Protein AF-A0A5B7H335-F1 (afdb_monomer_lite)

pLDDT: mean 86.19, std 13.03, range [35.25, 95.62]

Organism: Portunus trituberculatus (NCBI:txid210409)

Radius of gyration: 13.97 Å; chains: 1; bounding box: 34×32×34 Å

Secondary structure (DSSP, 8-state):
--S--PPPEEEE-SS-EEEEEEEEE---SSTTHHHHHHHHHHHHH-SHHHHHHHHHHHSSPEEEEEEEEETT--B-HHHHHHHHHTT-S--

Structure (mmCIF, N/CA/C/O backbone):
data_AF-A0A5B7H335-F1
#
_entry.id   AF-A0A5B7H335-F1
#
loop_
_atom_site.group_PDB
_atom_site.id
_atom_site.type_symbol
_atom_site.label_atom_id
_atom_site.label_alt_id
_atom_site.label_comp_id
_atom_site.label_asym_id
_atom_site.label_entity_id
_atom_site.label_seq_id
_atom_site.pdbx_PDB_ins_code
_atom_site.Cartn_x
_atom_site.Cartn_y
_atom_site.Cartn_z
_atom_site.occupancy
_atom_site.B_iso_or_equiv
_atom_site.auth_seq_id
_atom_site.auth_comp_id
_atom_site.auth_asym_id
_atom_site.auth_atom_id
_atom_site.pdbx_PDB_model_num
ATOM 1 N N . MET A 1 1 ? -14.042 10.138 -18.244 1.00 35.25 1 MET A N 1
ATOM 2 C CA . MET A 1 1 ? -13.928 8.778 -17.673 1.00 35.25 1 MET A CA 1
ATOM 3 C C . MET A 1 1 ? -12.448 8.457 -17.558 1.00 35.25 1 MET A C 1
ATOM 5 O O . MET A 1 1 ? -11.791 8.382 -18.585 1.00 35.25 1 MET A O 1
ATOM 9 N N . ALA A 1 2 ? -11.901 8.386 -16.345 1.00 40.00 2 ALA A N 1
ATOM 10 C CA . ALA A 1 2 ? -10.498 8.024 -16.149 1.00 40.00 2 ALA A CA 1
ATOM 11 C C . ALA A 1 2 ? -10.347 6.504 -16.301 1.00 40.00 2 ALA A C 1
ATOM 13 O O . ALA A 1 2 ? -11.112 5.747 -15.701 1.00 40.00 2 ALA A O 1
ATOM 14 N N . ALA A 1 3 ? -9.398 6.060 -17.124 1.00 39.34 3 ALA A N 1
ATOM 15 C CA . ALA A 1 3 ? -9.060 4.651 -17.250 1.00 39.34 3 ALA A CA 1
ATOM 16 C C . ALA A 1 3 ? -8.624 4.086 -15.883 1.00 39.34 3 ALA A C 1
ATOM 18 O O . ALA A 1 3 ? -7.652 4.551 -15.298 1.00 39.34 3 ALA A O 1
ATOM 19 N N . GLY A 1 4 ? -9.375 3.095 -15.388 1.00 46.84 4 GLY A N 1
ATOM 20 C CA . GLY A 1 4 ? -8.924 2.067 -14.446 1.00 46.84 4 GLY A CA 1
ATOM 21 C C . GLY A 1 4 ? -8.256 2.528 -13.147 1.00 46.84 4 GLY A C 1
ATOM 22 O O . GLY A 1 4 ? -7.124 2.130 -12.885 1.00 46.84 4 GLY A O 1
ATOM 23 N N . VAL A 1 5 ? -8.946 3.281 -12.283 1.00 54.31 5 VAL A N 1
ATOM 24 C CA . VAL A 1 5 ? -8.499 3.422 -10.883 1.00 54.31 5 VAL A CA 1
ATOM 25 C C . VAL A 1 5 ? -8.644 2.058 -10.200 1.00 54.31 5 VAL A C 1
ATOM 27 O O . VAL A 1 5 ? -9.741 1.667 -9.794 1.00 54.31 5 VAL A O 1
ATOM 30 N N . ARG A 1 6 ? -7.549 1.296 -10.110 1.00 65.75 6 ARG A N 1
ATOM 31 C CA . ARG A 1 6 ? -7.513 0.066 -9.313 1.00 65.75 6 ARG A CA 1
ATOM 32 C C . ARG A 1 6 ? -7.651 0.468 -7.848 1.00 65.75 6 ARG A C 1
ATOM 34 O O . ARG A 1 6 ? -6.835 1.231 -7.341 1.00 65.75 6 ARG A O 1
ATOM 41 N N . LYS A 1 7 ? -8.703 -0.010 -7.183 1.00 78.69 7 LYS A N 1
ATOM 42 C CA . LYS A 1 7 ? -8.875 0.218 -5.745 1.00 78.69 7 LYS A CA 1
ATOM 43 C C . LYS A 1 7 ? -7.828 -0.603 -4.984 1.00 78.69 7 LYS A C 1
ATOM 45 O O . LYS A 1 7 ? -7.678 -1.784 -5.310 1.00 78.69 7 LYS A O 1
ATOM 50 N N . PRO A 1 8 ? -7.125 -0.014 -4.004 1.00 88.31 8 PRO A N 1
ATOM 51 C CA . PRO A 1 8 ? -6.224 -0.771 -3.153 1.00 88.31 8 PRO A CA 1
ATOM 52 C C . PRO A 1 8 ? -7.030 -1.722 -2.261 1.00 88.31 8 PRO A C 1
ATOM 54 O O . PRO A 1 8 ? -8.239 -1.553 -2.068 1.00 88.31 8 PRO A O 1
ATOM 57 N N . TYR A 1 9 ? -6.354 -2.711 -1.692 1.00 90.50 9 TYR A N 1
ATOM 58 C CA . TYR A 1 9 ? -6.917 -3.541 -0.639 1.00 90.50 9 TYR A CA 1
ATOM 59 C C . TYR A 1 9 ? -6.748 -2.843 0.708 1.00 90.50 9 TYR A C 1
ATOM 61 O O . TYR A 1 9 ? -5.743 -2.178 0.954 1.00 90.50 9 TYR A O 1
ATOM 69 N N . ILE A 1 10 ? -7.728 -3.022 1.590 1.00 91.81 10 ILE A N 1
ATOM 70 C CA . ILE A 1 10 ? -7.607 -2.647 2.997 1.00 91.81 10 ILE A CA 1
ATOM 71 C C . ILE A 1 10 ? -7.595 -3.939 3.796 1.00 91.81 10 ILE A C 1
ATOM 73 O O . ILE A 1 10 ? -8.493 -4.769 3.648 1.00 91.81 10 ILE A O 1
ATOM 77 N N . ILE A 1 11 ? -6.597 -4.088 4.651 1.00 90.62 11 ILE A N 1
ATOM 78 C CA . ILE A 1 11 ? -6.499 -5.168 5.625 1.00 90.62 11 ILE A CA 1
ATOM 79 C C . ILE A 1 11 ? -6.608 -4.515 6.991 1.00 90.62 11 ILE A C 1
ATOM 81 O O . ILE A 1 11 ? -5.905 -3.545 7.261 1.00 90.62 11 ILE A O 1
ATOM 85 N N . TRP A 1 12 ? -7.513 -4.987 7.838 1.00 91.19 12 TRP A N 1
ATOM 86 C CA . TRP A 1 12 ? -7.667 -4.428 9.174 1.00 91.19 12 TRP A CA 1
ATOM 87 C C . TRP A 1 12 ? -8.069 -5.489 10.184 1.00 91.19 12 TRP A C 1
ATOM 89 O O . TRP A 1 12 ? -8.702 -6.493 9.854 1.00 91.19 12 TRP A O 1
ATOM 99 N N . ASP A 1 13 ? -7.691 -5.235 11.427 1.00 88.69 13 ASP A N 1
ATOM 100 C CA . ASP A 1 13 ? -8.067 -6.017 12.593 1.00 88.69 13 ASP A CA 1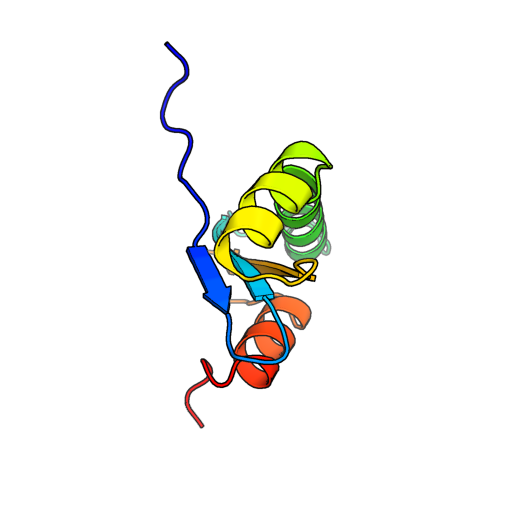
ATOM 101 C C . ASP A 1 13 ? -8.588 -5.083 13.698 1.00 88.69 13 ASP A C 1
ATOM 103 O O . ASP A 1 13 ? -8.987 -3.950 13.438 1.00 88.69 13 ASP A O 1
ATOM 107 N N . LYS A 1 14 ? -8.620 -5.558 14.947 1.00 89.06 14 LYS A N 1
ATOM 108 C CA . LYS A 1 14 ? -9.085 -4.757 16.092 1.00 89.06 14 LYS A CA 1
ATOM 109 C C . LYS A 1 14 ? -8.101 -3.663 16.535 1.00 89.06 14 LYS A C 1
ATOM 111 O O . LYS A 1 14 ? -8.391 -2.964 17.505 1.00 89.06 14 LYS A O 1
ATOM 116 N N . ARG A 1 15 ? -6.902 -3.601 15.955 1.00 88.94 15 ARG A N 1
ATOM 117 C CA . ARG A 1 15 ? -5.798 -2.747 16.416 1.00 88.94 15 ARG A CA 1
ATOM 118 C C . ARG A 1 15 ? -5.306 -1.793 15.340 1.00 88.94 15 ARG A C 1
ATOM 120 O O . ARG A 1 15 ? -4.783 -0.734 15.677 1.00 88.94 15 ARG A O 1
ATOM 127 N N . SER A 1 16 ? -5.418 -2.174 14.075 1.00 91.44 16 SER A N 1
ATOM 128 C CA . SER A 1 16 ? -4.766 -1.476 12.979 1.00 91.44 16 SER A CA 1
ATOM 129 C C . SER A 1 16 ? -5.507 -1.652 11.663 1.00 91.44 16 SER A C 1
ATOM 131 O O . SER A 1 16 ? -6.307 -2.569 11.476 1.00 91.44 16 SER A O 1
ATOM 133 N N . SER A 1 17 ? -5.204 -0.760 10.727 1.00 94.62 17 SER A N 1
ATOM 134 C CA . SER A 1 17 ? -5.566 -0.918 9.325 1.00 94.62 17 SER A CA 1
ATO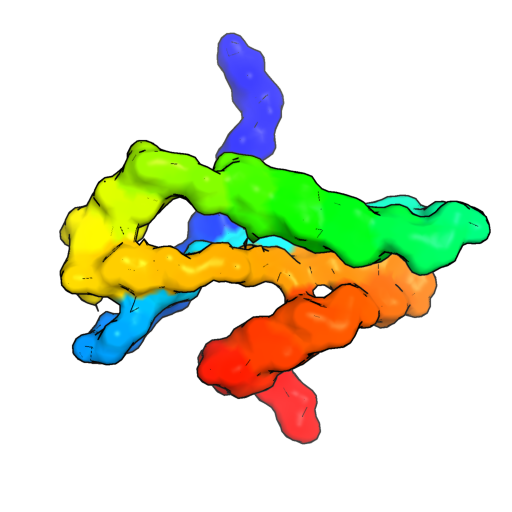M 135 C C . SER A 1 17 ? -4.373 -0.607 8.443 1.00 94.62 17 SER A C 1
ATOM 137 O O . SER A 1 17 ? -3.580 0.277 8.765 1.00 94.62 17 SER A O 1
ATOM 139 N N . VAL A 1 18 ? -4.268 -1.310 7.324 1.00 94.44 18 VAL A N 1
ATOM 140 C CA . VAL A 1 18 ? -3.221 -1.134 6.326 1.00 94.44 18 VAL A CA 1
ATOM 141 C C . VAL A 1 18 ? -3.855 -1.087 4.947 1.00 94.44 18 VAL A C 1
ATOM 143 O O . VAL A 1 18 ? -4.655 -1.950 4.582 1.00 94.44 18 VAL A O 1
ATOM 146 N N . VAL A 1 19 ? -3.490 -0.072 4.175 1.00 94.31 19 VAL A N 1
ATOM 147 C CA . VAL A 1 19 ? -3.788 0.013 2.747 1.00 94.31 19 VAL A CA 1
ATOM 148 C C . VAL A 1 19 ? -2.631 -0.624 1.993 1.00 94.31 19 VAL A C 1
ATOM 150 O O . VAL A 1 19 ? -1.477 -0.226 2.170 1.00 94.31 19 VAL A O 1
ATOM 153 N N . ILE A 1 20 ? -2.943 -1.604 1.150 1.00 93.38 20 ILE A N 1
ATOM 154 C CA . ILE A 1 20 ? -1.963 -2.330 0.349 1.00 93.38 20 ILE A CA 1
ATOM 155 C C . ILE A 1 20 ? -2.400 -2.435 -1.111 1.00 93.38 20 ILE A C 1
ATOM 157 O O . ILE A 1 20 ? -3.545 -2.749 -1.431 1.00 93.38 20 ILE A O 1
ATOM 161 N N . ASP A 1 21 ? -1.460 -2.200 -2.018 1.00 92.31 21 ASP A N 1
ATOM 162 C CA . ASP A 1 21 ? -1.612 -2.474 -3.447 1.00 92.31 21 ASP A CA 1
ATOM 163 C C . ASP A 1 21 ? -0.381 -3.223 -3.962 1.00 92.31 21 ASP A C 1
ATOM 165 O O . ASP A 1 21 ? 0.680 -3.197 -3.340 1.00 92.31 21 ASP A O 1
ATOM 169 N N . ALA A 1 22 ? -0.517 -3.886 -5.104 1.00 90.19 22 ALA A N 1
ATOM 170 C CA . ALA A 1 22 ? 0.562 -4.607 -5.759 1.00 90.19 22 ALA A CA 1
ATOM 171 C C . ALA A 1 22 ? 0.856 -4.009 -7.135 1.00 90.19 22 ALA A C 1
ATOM 173 O O . ALA A 1 22 ? -0.057 -3.727 -7.919 1.00 90.19 22 ALA A O 1
ATOM 174 N N . GLN A 1 23 ? 2.141 -3.867 -7.444 1.00 91.75 23 GLN A N 1
ATOM 175 C CA . GLN A 1 23 ? 2.634 -3.387 -8.725 1.00 91.75 23 GLN A CA 1
ATOM 176 C C . GLN A 1 23 ? 3.819 -4.226 -9.211 1.00 91.75 23 GLN A C 1
ATOM 178 O O . GLN A 1 23 ? 4.688 -4.622 -8.433 1.00 91.75 23 GLN A O 1
ATOM 183 N N . VAL A 1 24 ? 3.841 -4.454 -10.523 1.00 92.25 24 VAL A N 1
ATOM 184 C CA . VAL A 1 24 ? 4.986 -5.010 -11.245 1.00 92.25 24 VAL A CA 1
ATOM 185 C C . VAL A 1 24 ? 5.591 -3.877 -12.067 1.00 92.25 24 VAL A C 1
ATOM 187 O O . VAL A 1 24 ? 4.861 -3.199 -12.793 1.00 92.25 24 VAL A O 1
ATOM 190 N N . ILE A 1 25 ? 6.894 -3.648 -11.938 1.00 91.75 25 ILE A N 1
ATOM 191 C CA . ILE A 1 25 ? 7.625 -2.620 -12.688 1.00 91.75 25 ILE A CA 1
ATOM 192 C C . ILE A 1 25 ? 8.599 -3.249 -13.687 1.00 91.75 25 ILE A C 1
ATOM 194 O O . ILE A 1 25 ? 8.944 -4.425 -13.587 1.00 91.75 25 ILE A O 1
ATOM 198 N N . SER A 1 26 ? 9.063 -2.462 -14.656 1.00 89.94 26 SER A N 1
ATOM 199 C CA . SER A 1 26 ? 10.107 -2.907 -15.579 1.00 89.94 26 SER A CA 1
ATOM 200 C C . SER A 1 26 ? 11.433 -3.159 -14.863 1.00 89.94 26 SER A C 1
ATOM 202 O O . SER A 1 26 ? 11.783 -2.432 -13.930 1.00 89.94 26 SER A O 1
ATOM 204 N N . ASP A 1 27 ? 12.214 -4.111 -15.368 1.00 85.12 27 ASP A N 1
ATOM 205 C CA . ASP A 1 27 ? 13.617 -4.247 -14.991 1.00 85.12 27 ASP A CA 1
ATOM 206 C C . ASP A 1 27 ? 14.373 -3.013 -15.502 1.00 85.12 27 ASP A C 1
ATOM 208 O O . ASP A 1 27 ? 14.583 -2.842 -16.701 1.00 85.12 27 ASP A O 1
ATOM 212 N N . SER A 1 28 ? 14.704 -2.094 -14.599 1.00 78.94 28 SER A N 1
ATOM 213 C CA . SER A 1 28 ? 15.469 -0.894 -14.931 1.00 78.94 28 SER A CA 1
ATOM 214 C C . SER A 1 28 ? 16.942 -1.118 -14.622 1.00 78.94 28 SER A C 1
ATOM 216 O O . SER A 1 28 ? 17.284 -1.680 -13.584 1.00 78.94 28 SER A O 1
ATOM 218 N N . SER A 1 29 ? 17.821 -0.622 -15.493 1.00 61.31 29 SER A N 1
ATOM 219 C CA . SER A 1 29 ? 19.265 -0.573 -15.241 1.00 61.31 29 SER A CA 1
ATOM 220 C C . SER A 1 29 ? 19.662 0.528 -14.247 1.00 61.31 29 SER A C 1
ATOM 222 O O . SER A 1 29 ? 20.820 0.591 -13.840 1.00 61.31 29 SER A O 1
ATOM 224 N N . ALA A 1 30 ? 18.733 1.413 -13.862 1.00 69.31 30 ALA A N 1
ATOM 225 C CA . ALA A 1 30 ? 18.963 2.439 -12.851 1.00 69.31 30 ALA A CA 1
ATOM 226 C C . ALA A 1 30 ? 18.702 1.863 -11.449 1.00 69.31 30 ALA A C 1
ATOM 228 O O . ALA A 1 30 ? 17.582 1.443 -11.147 1.00 69.31 30 ALA A O 1
ATOM 229 N N . GLY A 1 31 ? 19.734 1.878 -10.598 1.00 63.75 31 GLY A N 1
ATOM 230 C CA . GLY A 1 31 ? 19.791 1.139 -9.327 1.00 63.75 31 GLY A CA 1
ATOM 231 C C . GLY A 1 31 ? 18.656 1.388 -8.322 1.00 63.75 31 GLY A C 1
ATOM 232 O O . GLY A 1 31 ? 18.381 0.501 -7.523 1.00 63.75 31 GLY A O 1
ATOM 233 N N . ASP A 1 32 ? 17.937 2.515 -8.410 1.00 77.88 32 ASP A N 1
ATOM 234 C CA . ASP A 1 32 ? 16.895 2.898 -7.439 1.00 77.88 32 ASP A CA 1
ATOM 235 C C . ASP A 1 32 ? 15.459 2.883 -7.986 1.00 77.88 32 ASP A C 1
ATOM 237 O O . ASP A 1 32 ? 14.521 3.307 -7.304 1.00 77.88 32 ASP A O 1
ATOM 241 N N . CYS A 1 33 ? 15.236 2.380 -9.204 1.00 86.62 33 CYS A N 1
ATOM 242 C CA . CYS A 1 33 ? 13.902 2.389 -9.815 1.00 86.62 33 CYS A CA 1
ATOM 243 C C . CYS A 1 33 ? 12.855 1.660 -8.948 1.00 86.62 33 CYS A C 1
ATOM 245 O O . CYS A 1 33 ? 11.738 2.149 -8.777 1.00 86.62 33 CYS A O 1
ATOM 247 N N . LEU A 1 34 ? 13.234 0.540 -8.324 1.00 88.81 34 LEU A N 1
ATOM 248 C CA . LEU A 1 34 ? 12.345 -0.254 -7.473 1.00 88.81 34 LEU A CA 1
ATOM 249 C C . LEU A 1 34 ? 11.899 0.506 -6.215 1.00 88.81 34 LEU A C 1
ATOM 251 O O . LEU A 1 34 ? 10.709 0.538 -5.896 1.00 88.81 34 LEU A O 1
ATOM 255 N N . ALA A 1 35 ? 12.837 1.161 -5.529 1.00 90.44 35 ALA A N 1
ATOM 256 C CA . ALA A 1 35 ? 12.545 1.962 -4.344 1.00 90.44 35 ALA A CA 1
ATOM 257 C C . ALA A 1 35 ? 11.731 3.214 -4.699 1.00 90.44 35 ALA A C 1
ATOM 259 O O . ALA A 1 35 ? 10.762 3.541 -4.014 1.00 90.44 35 ALA A O 1
ATOM 260 N N . HIS A 1 36 ? 12.078 3.889 -5.797 1.00 91.75 36 HIS A N 1
ATOM 261 C CA . HIS A 1 36 ? 11.355 5.066 -6.266 1.00 91.75 36 HIS A CA 1
ATOM 262 C C . HIS A 1 36 ? 9.888 4.746 -6.580 1.00 91.75 36 HIS A C 1
ATOM 264 O O . HIS A 1 36 ? 8.986 5.415 -6.076 1.00 91.75 36 HIS A O 1
ATOM 270 N N . MET A 1 37 ? 9.634 3.678 -7.342 1.00 92.69 37 MET A N 1
ATOM 271 C CA . MET A 1 37 ? 8.275 3.259 -7.695 1.00 92.69 37 MET A CA 1
ATOM 272 C C . MET A 1 37 ? 7.477 2.768 -6.483 1.00 92.69 37 MET A C 1
ATOM 274 O O . MET A 1 37 ? 6.273 3.017 -6.396 1.00 92.69 37 MET A O 1
ATOM 278 N N . HIS A 1 38 ? 8.132 2.111 -5.520 1.00 92.94 38 HIS A N 1
ATOM 279 C CA . HIS A 1 38 ? 7.509 1.767 -4.244 1.00 92.94 38 HIS A CA 1
ATOM 280 C C . HIS A 1 38 ? 7.028 3.023 -3.505 1.00 92.94 38 HIS A C 1
ATOM 282 O O . HIS A 1 38 ? 5.848 3.112 -3.170 1.00 92.94 38 HIS A O 1
ATOM 288 N N . HIS A 1 39 ? 7.893 4.024 -3.322 1.00 93.44 39 HIS A N 1
ATOM 289 C CA . HIS A 1 39 ? 7.525 5.267 -2.639 1.00 93.44 39 HIS A CA 1
ATOM 290 C C . HIS A 1 39 ? 6.440 6.051 -3.376 1.00 93.44 39 HIS A C 1
ATOM 292 O O . HIS A 1 39 ? 5.483 6.488 -2.743 1.00 93.44 39 HIS A O 1
ATOM 298 N N . LEU A 1 40 ? 6.543 6.198 -4.701 1.00 93.44 40 LEU A N 1
ATOM 299 C CA . LEU A 1 40 ? 5.532 6.899 -5.498 1.00 93.44 40 LEU A CA 1
ATOM 300 C C . LEU A 1 40 ? 4.141 6.291 -5.312 1.00 93.44 40 LEU A C 1
ATOM 302 O O . LEU A 1 40 ? 3.163 7.012 -5.126 1.00 93.44 40 LEU A O 1
ATOM 306 N N . LYS A 1 41 ? 4.052 4.961 -5.336 1.00 92.38 41 LYS A N 1
ATOM 307 C CA . LYS A 1 41 ? 2.785 4.246 -5.192 1.00 92.38 41 LYS A CA 1
ATOM 308 C C . LYS A 1 41 ? 2.234 4.323 -3.767 1.00 92.38 41 LYS A C 1
ATOM 310 O O . LYS A 1 41 ? 1.028 4.480 -3.606 1.00 92.38 41 LYS A O 1
ATOM 315 N N . THR A 1 42 ? 3.090 4.269 -2.747 1.00 92.88 42 THR A N 1
ATOM 316 C CA . THR A 1 42 ? 2.679 4.505 -1.354 1.00 92.88 42 THR A CA 1
ATOM 317 C C . THR A 1 42 ? 2.123 5.922 -1.191 1.00 92.88 42 THR A C 1
ATOM 319 O O . THR A 1 42 ? 1.021 6.096 -0.675 1.00 92.88 42 THR A O 1
ATOM 322 N N . SER A 1 43 ? 2.831 6.933 -1.704 1.00 93.38 43 SER A N 1
ATOM 323 C CA . SER A 1 43 ? 2.407 8.338 -1.650 1.00 93.38 43 SER A CA 1
ATOM 324 C C . SER A 1 43 ? 1.130 8.612 -2.442 1.00 93.38 43 SER A C 1
ATOM 326 O O . SER A 1 43 ? 0.331 9.440 -2.024 1.00 93.38 43 SER A O 1
ATOM 328 N N . TYR A 1 44 ? 0.897 7.897 -3.548 1.00 92.31 44 TYR A N 1
ATOM 329 C CA . TYR A 1 44 ? -0.343 8.001 -4.325 1.00 92.31 44 TYR A CA 1
ATOM 330 C C . TYR A 1 44 ? -1.594 7.696 -3.485 1.00 92.31 44 TYR A C 1
ATOM 332 O O . TYR A 1 44 ? -2.634 8.317 -3.693 1.00 92.31 44 TYR A O 1
ATOM 340 N N . TYR A 1 45 ? -1.499 6.759 -2.537 1.00 92.25 45 TYR A N 1
ATOM 341 C CA . TYR A 1 45 ? -2.610 6.412 -1.647 1.00 92.25 45 TYR A CA 1
ATOM 342 C C . TYR A 1 45 ? -2.583 7.142 -0.306 1.00 92.25 45 TYR A C 1
ATOM 344 O O . TYR A 1 45 ? -3.635 7.255 0.314 1.00 92.25 45 TYR A O 1
ATOM 352 N N . ASN A 1 46 ? -1.426 7.625 0.149 1.00 93.94 46 ASN A N 1
ATOM 353 C CA . ASN A 1 46 ? -1.297 8.347 1.414 1.00 93.94 46 ASN A CA 1
ATOM 354 C C . ASN A 1 46 ? -1.833 9.784 1.295 1.00 93.94 46 ASN A C 1
ATOM 356 O O . ASN A 1 46 ? -1.078 10.756 1.267 1.00 93.94 46 ASN A O 1
ATOM 360 N N . THR A 1 47 ? -3.153 9.899 1.185 1.00 94.38 47 THR A N 1
ATOM 361 C CA . THR A 1 47 ? -3.895 11.157 1.097 1.00 94.38 47 THR A CA 1
ATOM 362 C C . THR A 1 47 ? -4.886 11.267 2.252 1.00 94.38 47 THR A C 1
ATOM 364 O O . THR A 1 47 ? -5.324 10.258 2.811 1.00 94.38 47 THR A O 1
ATOM 367 N N . GLU A 1 48 ? -5.275 12.494 2.604 1.00 95.38 48 GLU A N 1
ATOM 368 C CA . GLU A 1 48 ? -6.260 12.735 3.669 1.00 95.38 48 GLU A CA 1
ATOM 369 C C . GLU A 1 48 ? -7.598 12.041 3.380 1.00 95.38 48 GLU A C 1
ATOM 371 O O . GLU A 1 48 ? -8.153 11.383 4.263 1.00 95.38 48 GLU A O 1
ATOM 376 N N . ASP A 1 49 ? -8.058 12.093 2.127 1.00 93.81 49 ASP A N 1
ATOM 377 C CA . ASP A 1 49 ? -9.290 11.434 1.685 1.00 93.81 49 ASP A CA 1
ATOM 378 C C . ASP A 1 49 ? -9.234 9.915 1.881 1.00 93.81 49 ASP A C 1
ATOM 380 O O . ASP A 1 49 ? -10.193 9.307 2.361 1.00 93.81 49 ASP A O 1
ATOM 384 N N . MET A 1 50 ? -8.104 9.283 1.547 1.00 93.00 50 MET A N 1
ATOM 385 C CA . MET A 1 50 ? -7.933 7.844 1.742 1.00 93.00 50 MET A CA 1
ATOM 386 C C . MET A 1 50 ? -7.870 7.496 3.232 1.00 93.00 50 MET A C 1
ATOM 388 O O . MET A 1 50 ? -8.493 6.526 3.664 1.00 93.00 50 MET A O 1
ATOM 392 N N . CYS A 1 51 ? -7.175 8.302 4.037 1.00 94.88 51 CYS A N 1
ATOM 393 C CA . CYS A 1 51 ? -7.125 8.139 5.489 1.00 94.88 51 CYS A CA 1
ATOM 394 C C . CYS A 1 51 ? -8.520 8.204 6.121 1.00 94.88 51 CYS A C 1
ATOM 396 O O . CYS A 1 51 ? -8.866 7.332 6.921 1.00 94.88 51 CYS A O 1
ATOM 398 N N . ALA A 1 52 ? -9.330 9.198 5.749 1.00 95.62 52 ALA A N 1
ATOM 399 C CA . ALA A 1 52 ? -10.707 9.330 6.218 1.00 95.62 52 ALA A CA 1
ATOM 400 C C . ALA A 1 52 ? -11.557 8.129 5.779 1.00 95.62 52 ALA A C 1
ATOM 402 O O . ALA A 1 52 ? -12.195 7.480 6.610 1.00 95.62 52 ALA A O 1
ATOM 403 N N . TRP A 1 53 ? -11.478 7.765 4.498 1.00 92.62 53 TRP A N 1
ATOM 404 C CA . TRP A 1 53 ? -12.237 6.660 3.918 1.00 92.62 53 TRP A CA 1
ATOM 405 C C . TRP A 1 53 ? -11.931 5.304 4.572 1.00 92.62 53 TRP A C 1
ATOM 407 O O . TRP A 1 53 ? -12.846 4.503 4.798 1.00 92.62 53 TRP A O 1
ATOM 417 N N . VAL A 1 54 ? -10.665 5.028 4.901 1.00 94.12 54 VAL A N 1
ATOM 418 C CA . VAL A 1 54 ? -10.284 3.803 5.622 1.00 94.12 54 VAL A CA 1
ATOM 419 C C . VAL A 1 54 ? -10.735 3.871 7.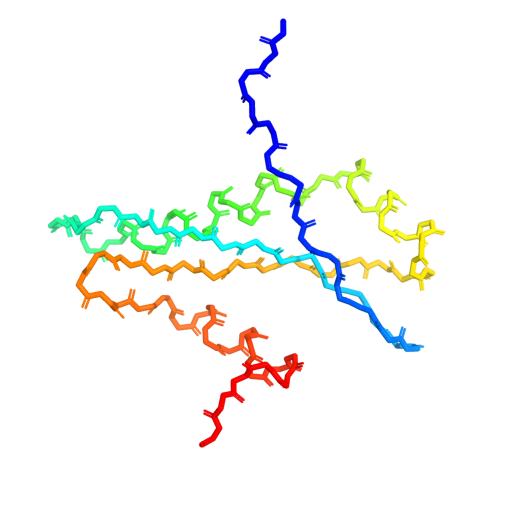076 1.00 94.12 54 VAL A C 1
ATOM 421 O O . VAL A 1 54 ? -11.334 2.912 7.558 1.00 94.12 54 VAL A O 1
ATOM 424 N N . ARG A 1 55 ? -10.516 5.000 7.761 1.00 95.44 55 ARG A N 1
ATOM 425 C CA . ARG A 1 55 ? -10.883 5.171 9.173 1.00 95.44 55 ARG A CA 1
ATOM 426 C C . ARG A 1 55 ? -12.378 4.992 9.414 1.00 95.44 55 ARG A C 1
ATOM 42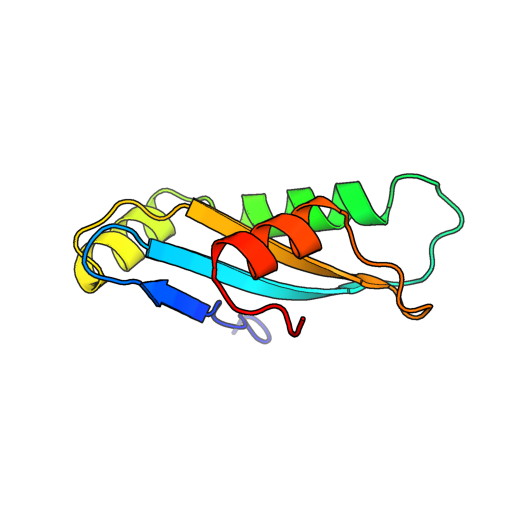8 O O . ARG A 1 55 ? -12.751 4.406 10.424 1.00 95.44 55 ARG A O 1
ATOM 435 N N . GLU A 1 56 ? -13.229 5.435 8.495 1.00 94.75 56 GLU A N 1
ATOM 436 C CA . GLU A 1 56 ? -14.678 5.192 8.554 1.00 94.75 56 GLU A CA 1
ATOM 437 C C . GLU A 1 56 ? -15.042 3.699 8.558 1.00 94.75 56 GLU A C 1
ATOM 439 O O . GLU A 1 56 ? -16.073 3.318 9.106 1.00 94.75 56 GLU A O 1
ATOM 444 N N . ARG A 1 57 ? -14.210 2.844 7.949 1.00 92.44 57 ARG A N 1
ATOM 445 C CA . ARG A 1 57 ? -14.451 1.397 7.810 1.00 92.44 57 ARG A CA 1
ATOM 446 C C . ARG A 1 57 ? -13.768 0.573 8.890 1.00 92.44 57 ARG A C 1
ATOM 448 O O . ARG A 1 57 ? -14.346 -0.402 9.360 1.00 92.44 57 ARG A O 1
ATOM 455 N N . SER A 1 58 ? -12.540 0.937 9.247 1.00 94.38 58 SER A N 1
ATOM 456 C CA . SER A 1 58 ? -11.714 0.181 10.190 1.00 94.38 58 SER A CA 1
ATOM 457 C C . SER A 1 58 ? -11.761 0.731 11.614 1.00 94.38 58 SER A C 1
ATOM 459 O O . SER A 1 58 ? -11.424 0.011 12.545 1.00 94.38 58 SER A O 1
ATOM 461 N N . GLY A 1 59 ? -12.137 2.000 11.804 1.00 94.88 59 GLY A N 1
ATOM 462 C CA . GLY A 1 59 ? -12.002 2.713 13.079 1.00 94.88 59 GLY A CA 1
ATOM 463 C C . GLY A 1 59 ? -10.573 3.175 13.395 1.00 94.88 59 GLY A C 1
ATOM 464 O O . GLY A 1 59 ? -10.354 3.831 14.414 1.00 94.88 59 GLY A O 1
ATOM 465 N N . HIS A 1 60 ? -9.604 2.887 12.522 1.00 93.88 60 HIS A N 1
ATOM 466 C CA . HIS A 1 60 ? -8.181 3.141 12.739 1.00 93.88 60 HIS A CA 1
ATOM 467 C C . HIS A 1 60 ? -7.595 4.025 11.634 1.00 93.88 60 HIS A C 1
ATOM 469 O O . HIS A 1 60 ? -8.060 4.014 10.496 1.00 93.88 60 HIS A O 1
ATOM 475 N N . LEU A 1 61 ? -6.554 4.794 11.963 1.00 94.00 61 LEU A N 1
ATOM 476 C CA . LEU A 1 61 ? -5.747 5.444 10.931 1.00 94.00 61 LEU A CA 1
ATOM 477 C C . LEU A 1 61 ? -4.947 4.370 10.178 1.00 94.00 61 LEU A C 1
ATOM 479 O O . LEU A 1 61 ? -4.329 3.523 10.831 1.00 94.00 61 LEU A O 1
ATOM 483 N N . PRO A 1 62 ? -4.963 4.366 8.835 1.00 95.12 62 PRO A N 1
ATOM 484 C CA . PRO A 1 62 ? -4.221 3.379 8.073 1.00 95.12 62 PRO A CA 1
ATOM 485 C C . PRO A 1 62 ? -2.720 3.662 8.059 1.00 95.12 62 PRO A C 1
ATOM 487 O O . PRO A 1 62 ? -2.292 4.813 7.988 1.00 95.12 62 PRO A O 1
ATOM 490 N N . SER A 1 63 ? -1.921 2.598 8.027 1.00 93.75 63 SER A N 1
ATOM 491 C CA . SER A 1 63 ? -0.596 2.650 7.409 1.00 93.75 63 SER A CA 1
ATOM 492 C C . SER A 1 63 ? -0.696 2.299 5.921 1.00 93.75 63 SER A C 1
ATOM 494 O O . SER A 1 63 ? -1.683 1.717 5.464 1.00 93.75 63 SER A O 1
ATOM 496 N N . PHE A 1 64 ? 0.321 2.667 5.147 1.00 92.69 64 PHE A N 1
ATOM 497 C CA . PHE A 1 64 ? 0.342 2.470 3.700 1.00 92.69 64 PHE A CA 1
ATOM 498 C C . PHE A 1 64 ? 1.566 1.660 3.310 1.00 92.69 64 PHE A C 1
ATOM 500 O O . PHE A 1 64 ? 2.684 1.973 3.718 1.00 92.69 64 PHE A O 1
ATOM 507 N N . THR A 1 65 ? 1.360 0.635 2.495 1.00 91.81 65 THR A N 1
ATOM 508 C CA . THR A 1 65 ? 2.447 -0.154 1.924 1.00 91.81 65 THR A CA 1
ATOM 509 C C . THR A 1 65 ? 2.089 -0.618 0.522 1.00 91.81 65 THR A C 1
ATOM 511 O O . THR A 1 65 ? 0.936 -0.564 0.093 1.00 91.81 65 THR A O 1
ATOM 514 N N . THR A 1 66 ? 3.089 -1.071 -0.223 1.00 92.44 66 THR A N 1
ATOM 515 C CA . THR A 1 66 ? 2.885 -1.641 -1.551 1.00 92.44 66 THR A CA 1
ATOM 516 C C . THR A 1 66 ? 3.753 -2.875 -1.725 1.00 92.44 66 THR A C 1
ATOM 518 O O . THR A 1 66 ? 4.871 -2.940 -1.214 1.00 92.44 66 THR A O 1
ATOM 521 N N . LEU A 1 67 ? 3.255 -3.861 -2.460 1.00 92.50 67 LEU A N 1
ATOM 522 C CA . LEU A 1 67 ? 4.062 -4.944 -2.996 1.00 92.50 67 LEU A CA 1
ATOM 523 C C . LEU A 1 67 ? 4.646 -4.483 -4.332 1.00 92.50 67 LEU A C 1
ATOM 525 O O . LEU A 1 67 ? 3.930 -4.436 -5.330 1.00 92.50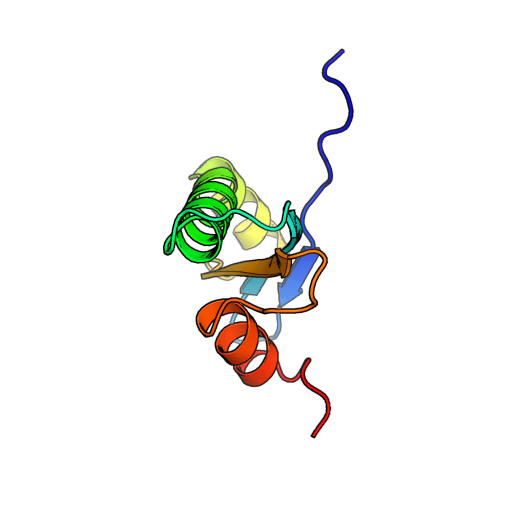 67 LEU A O 1
ATOM 529 N N . THR A 1 68 ? 5.930 -4.137 -4.346 1.00 93.38 68 THR A N 1
ATOM 530 C CA . THR A 1 68 ? 6.641 -3.717 -5.556 1.00 93.38 68 THR A CA 1
ATOM 531 C C . THR A 1 68 ? 7.637 -4.792 -5.937 1.00 93.38 68 THR A C 1
ATOM 533 O O . THR A 1 68 ? 8.590 -5.053 -5.197 1.00 93.38 68 THR A O 1
ATOM 536 N N . VAL A 1 69 ? 7.419 -5.384 -7.105 1.00 92.81 69 VAL A N 1
ATOM 537 C CA . VAL A 1 69 ? 8.320 -6.360 -7.721 1.00 92.81 69 VAL A CA 1
ATOM 538 C C . VAL A 1 69 ? 8.663 -5.918 -9.139 1.00 92.81 69 VAL A C 1
ATOM 540 O O . VAL A 1 69 ? 7.877 -5.211 -9.767 1.00 92.81 69 VAL A O 1
ATOM 543 N N . ASN A 1 70 ? 9.822 -6.302 -9.656 1.00 92.44 70 ASN A N 1
ATOM 544 C CA . ASN A 1 70 ? 10.126 -6.167 -11.082 1.00 92.44 70 ASN A CA 1
ATOM 545 C C . ASN A 1 70 ? 9.863 -7.487 -11.837 1.00 92.44 70 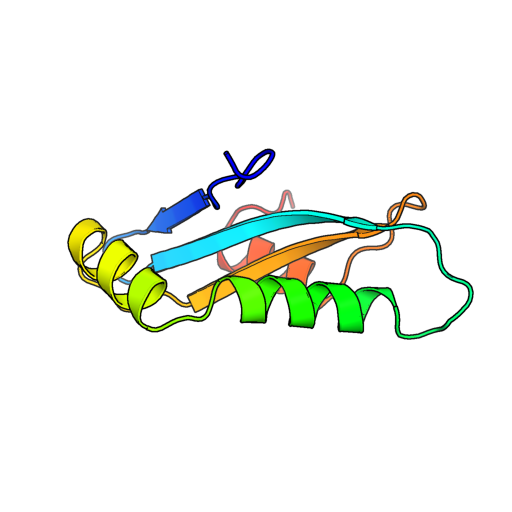ASN A C 1
ATOM 547 O O . ASN A 1 70 ? 9.459 -8.486 -11.234 1.00 92.44 70 ASN A O 1
ATOM 551 N N . TRP A 1 71 ? 10.071 -7.498 -13.156 1.00 90.69 71 TRP A N 1
ATOM 552 C CA . TRP A 1 71 ? 9.862 -8.694 -13.983 1.00 90.69 71 TRP A CA 1
ATOM 553 C C . TRP A 1 71 ? 10.859 -9.811 -13.683 1.00 90.69 71 TRP A C 1
ATOM 555 O O . TRP A 1 71 ? 10.500 -10.982 -13.808 1.00 90.69 71 TRP A O 1
ATOM 565 N N . SER A 1 72 ? 12.067 -9.476 -13.226 1.00 90.50 72 SER A N 1
ATOM 566 C CA . SER A 1 72 ? 13.043 -10.463 -12.761 1.00 90.50 72 SER A CA 1
ATOM 567 C C . SER A 1 72 ? 12.729 -11.052 -11.379 1.00 90.50 72 SER A C 1
ATOM 569 O O . SER A 1 72 ? 13.433 -11.951 -10.921 1.00 90.50 72 SER A O 1
ATOM 571 N N . GLY A 1 73 ? 11.659 -10.594 -10.719 1.00 88.81 73 GLY A N 1
ATOM 572 C CA . GLY A 1 73 ? 11.200 -11.101 -9.426 1.00 88.81 73 GLY A CA 1
ATOM 573 C C . GLY A 1 73 ? 11.901 -10.485 -8.212 1.00 88.81 73 GLY A C 1
ATOM 574 O O . GLY A 1 73 ? 11.644 -10.902 -7.083 1.00 88.81 73 GLY A O 1
ATOM 575 N N . MET A 1 74 ? 12.753 -9.476 -8.401 1.00 89.62 74 MET A N 1
ATOM 576 C CA . MET A 1 74 ? 13.287 -8.683 -7.299 1.00 89.62 74 MET A CA 1
ATOM 577 C C . MET A 1 74 ? 12.170 -7.881 -6.636 1.00 89.62 74 MET A C 1
ATOM 579 O O . MET A 1 74 ? 11.440 -7.132 -7.287 1.00 89.62 74 MET A O 1
ATOM 583 N N . MET A 1 75 ? 12.081 -8.005 -5.316 1.00 90.56 75 MET A N 1
ATOM 584 C CA . MET A 1 75 ? 11.116 -7.302 -4.480 1.00 90.56 75 MET A CA 1
ATOM 585 C C . MET A 1 75 ? 11.806 -6.203 -3.674 1.00 90.56 75 MET A C 1
ATOM 587 O O . MET A 1 75 ? 12.936 -6.384 -3.221 1.00 90.56 75 MET A O 1
ATOM 591 N N . MET A 1 76 ? 11.121 -5.080 -3.445 1.00 90.81 76 MET A N 1
ATOM 592 C CA . MET A 1 76 ? 11.595 -4.075 -2.489 1.00 90.81 76 MET A CA 1
ATOM 593 C C . MET A 1 76 ? 11.642 -4.711 -1.079 1.00 90.81 76 MET A C 1
ATOM 595 O O . MET A 1 76 ? 10.606 -5.196 -0.618 1.00 90.81 76 MET A O 1
ATOM 599 N N . PRO A 1 77 ? 12.772 -4.678 -0.343 1.00 89.31 77 PRO A N 1
ATOM 600 C CA . PRO A 1 77 ? 12.820 -5.067 1.071 1.00 89.31 77 PRO A CA 1
ATOM 601 C C . PRO A 1 77 ? 11.657 -4.565 1.954 1.00 89.31 77 PRO A C 1
ATOM 603 O O . PRO A 1 77 ? 11.140 -5.319 2.777 1.00 89.31 77 PRO A O 1
ATOM 606 N N . ALA A 1 78 ? 11.189 -3.326 1.762 1.00 87.81 78 ALA A N 1
ATOM 607 C CA . ALA A 1 78 ? 10.047 -2.768 2.491 1.00 87.81 78 ALA A CA 1
ATOM 608 C C . ALA A 1 78 ? 8.719 -3.469 2.157 1.00 87.81 78 ALA A C 1
ATOM 610 O O . ALA A 1 78 ? 7.883 -3.645 3.042 1.00 87.81 78 ALA A O 1
ATOM 611 N N . SER A 1 79 ? 8.536 -3.927 0.912 1.00 86.62 79 SER A N 1
ATOM 612 C CA . SER A 1 79 ? 7.394 -4.767 0.539 1.00 86.62 79 SER A CA 1
ATOM 613 C C . SER A 1 79 ? 7.420 -6.092 1.297 1.00 86.62 79 SER A C 1
ATOM 615 O O . SER A 1 79 ? 6.395 -6.503 1.833 1.00 86.62 79 SER A O 1
ATOM 617 N N . PHE A 1 80 ? 8.589 -6.732 1.396 1.00 84.94 80 PHE A N 1
ATOM 618 C CA . PHE A 1 80 ? 8.734 -7.986 2.135 1.00 84.94 80 PHE A CA 1
ATOM 619 C C . PHE A 1 80 ? 8.456 -7.808 3.634 1.00 84.94 80 PHE A C 1
ATOM 621 O O . PHE A 1 80 ? 7.659 -8.558 4.195 1.00 84.94 80 PHE A O 1
ATOM 628 N N . SER A 1 81 ? 9.045 -6.787 4.272 1.00 86.38 81 SER A N 1
ATOM 629 C CA . SER A 1 81 ? 8.771 -6.491 5.688 1.00 86.38 81 SER A CA 1
ATOM 630 C C . SER A 1 81 ? 7.289 -6.219 5.919 1.00 86.38 81 SER A C 1
ATOM 632 O O . SER A 1 81 ? 6.704 -6.809 6.817 1.00 86.38 81 SER A O 1
ATOM 634 N N . GLY A 1 82 ? 6.659 -5.403 5.067 1.00 85.62 82 GLY A N 1
ATOM 635 C CA . GLY A 1 82 ? 5.238 -5.088 5.188 1.00 85.62 82 GLY A CA 1
ATOM 636 C C . GLY A 1 82 ? 4.342 -6.323 5.081 1.00 85.62 82 GLY A C 1
ATOM 637 O O . GLY A 1 82 ? 3.419 -6.474 5.873 1.00 85.62 82 GLY A O 1
ATOM 638 N N . LEU A 1 83 ? 4.624 -7.240 4.148 1.00 86.12 83 LEU A N 1
ATOM 639 C CA . LEU A 1 83 ? 3.878 -8.498 4.045 1.00 86.12 83 LEU A CA 1
ATOM 640 C C . LEU A 1 83 ? 4.082 -9.398 5.266 1.00 86.12 83 LEU A C 1
ATOM 642 O O . LEU A 1 83 ? 3.117 -9.995 5.738 1.00 86.12 83 LEU A O 1
ATOM 646 N N . ARG A 1 84 ? 5.309 -9.486 5.786 1.00 86.69 84 ARG A N 1
ATOM 647 C CA . ARG A 1 84 ? 5.613 -10.274 6.984 1.00 86.69 84 ARG A CA 1
ATOM 648 C C . ARG A 1 84 ? 4.903 -9.724 8.217 1.00 86.69 84 ARG A C 1
ATOM 650 O O . ARG A 1 84 ? 4.286 -10.487 8.950 1.00 86.69 84 ARG A O 1
ATOM 657 N N . ASP A 1 85 ? 4.935 -8.409 8.411 1.00 85.25 85 ASP A N 1
ATOM 658 C CA . ASP A 1 85 ? 4.294 -7.746 9.552 1.00 85.25 85 ASP A CA 1
ATOM 659 C C . ASP A 1 85 ? 2.758 -7.887 9.498 1.00 85.25 85 ASP A C 1
ATOM 661 O O . ASP A 1 85 ? 2.090 -7.882 10.530 1.00 85.25 85 ASP A O 1
ATOM 665 N N . LEU A 1 86 ? 2.203 -8.085 8.296 1.00 84.62 86 LEU A N 1
ATOM 666 C CA . LEU A 1 86 ? 0.793 -8.404 8.057 1.00 84.62 86 LEU A CA 1
ATOM 667 C C . LEU A 1 86 ? 0.453 -9.903 8.156 1.00 84.62 86 LEU A C 1
ATOM 669 O O . LEU A 1 86 ? -0.717 -10.262 8.022 1.00 84.62 86 LEU A O 1
ATOM 673 N N . GLY A 1 87 ? 1.437 -10.789 8.339 1.00 85.06 87 GLY A N 1
ATOM 674 C CA . GLY A 1 87 ? 1.229 -12.242 8.316 1.00 85.06 87 GLY A CA 1
ATOM 675 C C . GLY A 1 87 ? 0.843 -12.796 6.936 1.00 85.06 87 GLY A C 1
ATOM 676 O O . GLY A 1 87 ? 0.162 -13.815 6.847 1.00 85.06 87 GLY A O 1
ATOM 677 N N . LEU A 1 88 ? 1.234 -12.111 5.857 1.00 80.88 88 LEU A N 1
ATOM 678 C CA . LEU A 1 88 ? 0.921 -12.459 4.462 1.00 80.88 88 LEU A CA 1
ATOM 679 C C . LEU A 1 88 ? 2.103 -13.086 3.709 1.00 80.88 88 LEU A C 1
ATOM 681 O O . LEU A 1 88 ? 1.965 -13.441 2.536 1.00 80.88 88 LEU A O 1
ATOM 685 N N . SER A 1 89 ? 3.271 -13.203 4.341 1.00 79.50 89 SER A N 1
ATOM 686 C CA . SER A 1 89 ? 4.391 -13.978 3.809 1.00 79.50 89 SER A CA 1
ATOM 687 C C . SER A 1 89 ? 4.198 -15.465 4.110 1.00 79.50 89 SER A C 1
ATOM 689 O O . SER A 1 89 ? 3.735 -15.825 5.189 1.00 79.50 89 SER A O 1
ATOM 691 N N . LYS A 1 90 ? 4.569 -16.335 3.164 1.00 67.88 90 LYS A N 1
ATOM 692 C CA . LYS A 1 90 ? 4.771 -17.757 3.462 1.00 67.88 90 LYS A CA 1
ATOM 693 C C . LYS A 1 90 ? 6.163 -17.924 4.063 1.00 67.88 90 LYS A C 1
ATOM 695 O O . LYS A 1 90 ? 7.121 -17.451 3.450 1.00 67.88 90 LYS A O 1
ATOM 700 N N . ASP A 1 91 ? 6.222 -18.561 5.226 1.00 55.81 91 ASP A N 1
ATOM 701 C CA . ASP A 1 91 ? 7.456 -19.104 5.802 1.00 55.81 91 ASP A CA 1
ATOM 702 C C . ASP A 1 91 ? 7.935 -20.332 5.010 1.00 55.81 91 ASP A C 1
ATOM 704 O O . ASP A 1 91 ? 7.067 -21.091 4.504 1.00 55.81 91 ASP A O 1
#

Foldseek 3Di:
DDPDPDQFDWDADLPAIATEEEDEDEDDPPPCPQVVVFVVVQVVQPDPVNQVVNCVPHVHRYHYGYFYAYPVGDTDPRNVVVCVVVVNDDD

Sequence (91 aa):
MAAGVRKPYIIWDKRSSVVIDAQVISDSSAGDCLAHMHHLKTSYYNTEDMCAWVRERSGHLPSFTTLTVNWSGMMMPASFSGLRDLGLSKD